Protein AF-A0A7K9N9Z2-F1 (afdb_monomer)

Foldseek 3Di:
DDDDDPDDDPDDDDDDDDDDDPDDKDKDWDKDDDVVNPDDDQPDPPIDTFMWMADPNDIDTDDDPDD

Secondary structure (DSSP, 8-state):
-----SS---SS------PPPSSS-EEEEEE---TTTTTSPTTSTT--EEEEEEETTEEEEE-----

InterPro domains:
  IPR001870 B30.2/SPRY domain [PS50188] (1-67)
  IPR013320 Concanavalin A-like lectin/glucanase domain superfamily [SSF49899] (1-64)
  IPR043136 B30.2/SPRY domain superfamily [G3DSA:2.60.120.920] (1-67)

Mean predicted aligned error: 7.22 Å

Radius of gyration: 12.98 Å; Cα contacts (8 Å, |Δi|>4): 68; chains: 1; bounding box: 31×28×34 Å

Solvent-accessible surface area (backbone atoms only — not comparable to full-atom values): 4875 Å² total; per-residue (Å²): 141,86,84,77,75,94,71,84,86,90,69,87,86,86,86,86,86,80,94,72,73,98,66,74,71,50,74,53,71,51,65,57,87,48,97,75,53,94,78,55,70,89,72,50,102,83,52,55,55,44,35,38,32,37,47,94,92,39,82,47,73,46,70,66,85,82,127

pLDDT: mean 80.29, std 16.26, range [39.31, 96.5]

Structure (mmCIF, N/CA/C/O backbone):
data_AF-A0A7K9N9Z2-F1
#
_entry.id   AF-A0A7K9N9Z2-F1
#
loop_
_atom_site.group_PDB
_atom_site.id
_atom_site.type_symbol
_atom_site.label_atom_id
_atom_site.label_alt_id
_atom_site.label_comp_id
_atom_site.label_asym_id
_atom_site.label_entity_id
_atom_site.label_seq_id
_atom_site.pdbx_PDB_ins_code
_atom_site.Cartn_x
_atom_site.Cartn_y
_atom_site.Cartn_z
_atom_site.occupancy
_atom_site.B_iso_or_equiv
_atom_site.auth_seq_id
_atom_site.auth_comp_id
_atom_site.auth_asym_id
_atom_site.auth_atom_id
_atom_s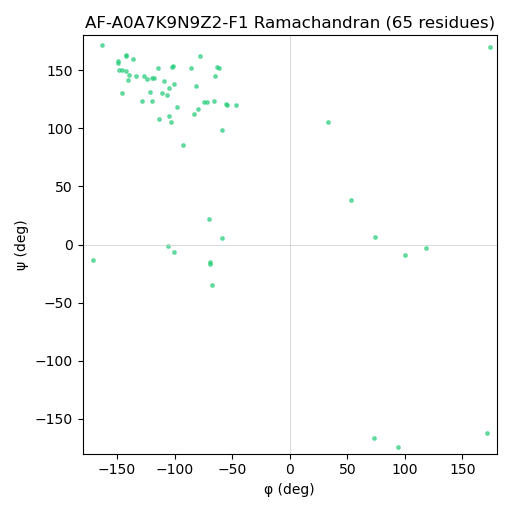ite.pdbx_PDB_model_num
ATOM 1 N N . PRO A 1 1 ? 5.579 -6.281 10.118 1.00 74.94 1 PRO A N 1
ATOM 2 C CA . PRO A 1 1 ? 5.747 -7.419 9.179 1.00 74.94 1 PRO A CA 1
ATOM 3 C C . PRO A 1 1 ? 5.108 -7.043 7.842 1.00 74.94 1 PRO A C 1
ATOM 5 O O . PRO A 1 1 ? 4.123 -6.309 7.852 1.00 74.94 1 PRO A O 1
ATOM 8 N N . SER A 1 2 ? 5.666 -7.495 6.724 1.00 82.00 2 SER A N 1
ATOM 9 C CA . SER A 1 2 ? 5.189 -7.155 5.379 1.00 82.00 2 SER A CA 1
ATOM 10 C C . SER A 1 2 ? 5.463 -8.308 4.415 1.00 82.00 2 SER A C 1
ATOM 12 O O . SER A 1 2 ? 6.295 -9.171 4.686 1.00 82.00 2 SER A O 1
ATOM 14 N N . VAL A 1 3 ? 4.711 -8.346 3.317 1.00 86.31 3 VAL A N 1
ATOM 15 C CA . VAL A 1 3 ? 4.791 -9.381 2.282 1.00 86.31 3 VAL A CA 1
ATOM 16 C C . VAL A 1 3 ? 4.498 -8.746 0.927 1.00 86.31 3 VAL A C 1
ATOM 18 O O . VAL A 1 3 ? 3.763 -7.761 0.854 1.00 86.31 3 VAL A O 1
ATOM 21 N N . LEU A 1 4 ? 5.081 -9.298 -0.135 1.00 86.81 4 LEU A N 1
ATOM 22 C CA . LEU A 1 4 ? 4.846 -8.861 -1.507 1.00 86.81 4 LEU A CA 1
ATOM 23 C C . LEU A 1 4 ? 3.903 -9.820 -2.231 1.00 86.81 4 LEU A C 1
ATOM 25 O O . LEU A 1 4 ? 3.847 -11.016 -1.936 1.00 86.81 4 LEU A O 1
ATOM 29 N N . GLY A 1 5 ? 3.187 -9.279 -3.214 1.00 88.12 5 GLY A N 1
ATOM 30 C CA . GLY A 1 5 ? 2.519 -10.098 -4.215 1.00 88.12 5 GLY A CA 1
ATOM 31 C C . GLY A 1 5 ? 3.540 -10.925 -4.996 1.00 88.12 5 GLY A C 1
ATOM 32 O O . GLY A 1 5 ? 4.696 -10.537 -5.141 1.00 88.12 5 GLY A O 1
ATOM 33 N N . ARG A 1 6 ? 3.109 -12.082 -5.499 1.00 86.19 6 ARG A N 1
ATOM 34 C CA . ARG A 1 6 ? 3.992 -13.004 -6.224 1.00 86.19 6 ARG A CA 1
ATOM 35 C C . ARG A 1 6 ? 4.472 -12.444 -7.567 1.00 86.19 6 ARG A C 1
ATOM 37 O O . ARG A 1 6 ? 5.577 -12.758 -7.989 1.00 86.19 6 ARG A O 1
ATOM 44 N N . GLU A 1 7 ? 3.627 -11.678 -8.250 1.00 88.25 7 GLU A N 1
ATOM 45 C CA . GLU A 1 7 ? 3.910 -11.135 -9.579 1.00 88.25 7 GLU A CA 1
ATOM 46 C C . GLU A 1 7 ? 4.096 -9.620 -9.513 1.00 88.25 7 GLU A C 1
ATOM 48 O O . GLU A 1 7 ? 3.264 -8.903 -8.953 1.00 88.25 7 GLU A O 1
ATOM 53 N N . GLY A 1 8 ? 5.184 -9.137 -10.115 1.00 88.38 8 GLY A N 1
ATOM 54 C CA . GLY A 1 8 ? 5.422 -7.714 -10.323 1.00 88.38 8 GLY A CA 1
ATOM 55 C C . GLY A 1 8 ? 4.610 -7.149 -11.492 1.00 88.38 8 GLY A C 1
ATOM 56 O O . GLY A 1 8 ? 4.135 -7.872 -12.371 1.00 88.38 8 GLY A O 1
ATOM 57 N N . VAL A 1 9 ? 4.479 -5.823 -11.530 1.00 89.50 9 VAL A N 1
ATOM 58 C CA . VAL A 1 9 ? 3.805 -5.109 -12.622 1.00 89.50 9 VAL A CA 1
ATOM 59 C C . VAL A 1 9 ? 4.852 -4.445 -13.512 1.00 89.50 9 VAL A C 1
ATOM 61 O O . VAL A 1 9 ? 5.492 -3.482 -13.106 1.00 89.50 9 VAL A O 1
ATOM 64 N N . THR A 1 10 ? 5.012 -4.939 -14.739 1.00 90.81 10 THR A N 1
ATOM 65 C CA . THR A 1 10 ? 5.987 -4.412 -15.717 1.00 90.81 10 THR A CA 1
ATOM 66 C C . THR A 1 10 ? 5.364 -3.498 -16.777 1.00 90.81 10 THR A C 1
ATOM 68 O O . THR A 1 10 ? 6.081 -2.888 -17.566 1.00 90.81 10 THR A O 1
ATOM 71 N N . GLY A 1 11 ? 4.034 -3.372 -16.804 1.00 91.50 11 GLY A N 1
ATOM 72 C CA . GLY A 1 11 ? 3.326 -2.493 -17.732 1.00 91.50 11 GLY A CA 1
ATOM 73 C C . GLY A 1 11 ? 1.802 -2.620 -17.667 1.00 91.50 11 GLY A C 1
ATOM 74 O O . GLY A 1 11 ? 1.248 -3.538 -17.058 1.00 91.50 11 GLY A O 1
ATOM 75 N N . GLY A 1 12 ? 1.118 -1.690 -18.337 1.00 95.94 12 GLY A N 1
ATOM 76 C CA . GLY A 1 12 ? -0.344 -1.627 -18.390 1.00 95.94 12 GLY A CA 1
ATOM 77 C C . GLY A 1 12 ? -0.995 -1.154 -17.084 1.00 95.94 12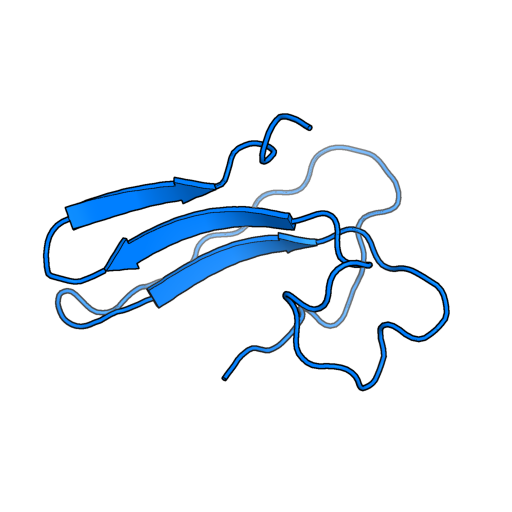 GLY A C 1
ATOM 78 O O . GLY A 1 12 ? -0.341 -0.614 -16.197 1.00 95.94 12 GLY A O 1
ATOM 79 N N . ARG A 1 13 ? -2.318 -1.342 -16.979 1.00 95.38 13 ARG A N 1
ATOM 80 C CA . ARG A 1 13 ? -3.101 -1.048 -15.769 1.00 95.38 13 ARG A CA 1
ATOM 81 C C . ARG A 1 13 ? -3.374 -2.343 -15.008 1.00 95.38 13 ARG A C 1
ATOM 83 O O . ARG A 1 13 ? -3.686 -3.369 -15.619 1.00 95.38 13 ARG A O 1
ATOM 90 N N . ARG A 1 14 ? -3.252 -2.291 -13.685 1.00 93.56 14 ARG A N 1
ATOM 91 C CA . ARG A 1 14 ? -3.569 -3.387 -12.763 1.00 93.56 14 ARG A CA 1
ATOM 92 C C . ARG A 1 14 ? -4.400 -2.835 -11.614 1.00 93.56 14 ARG A C 1
ATOM 94 O O . ARG A 1 14 ? -4.196 -1.693 -11.208 1.00 93.56 14 ARG A O 1
ATOM 101 N N . CYS A 1 15 ? -5.334 -3.643 -11.135 1.00 94.56 15 CYS A N 1
ATOM 102 C CA . CYS A 1 15 ? -6.233 -3.316 -10.038 1.00 94.56 15 CYS A CA 1
ATOM 103 C C . CYS A 1 15 ? -6.375 -4.560 -9.159 1.00 94.56 15 CYS A C 1
ATOM 105 O O . CYS A 1 15 ? -6.344 -5.679 -9.674 1.00 94.56 15 CYS A O 1
ATOM 107 N N . TRP A 1 16 ? -6.512 -4.359 -7.856 1.00 93.44 16 TRP A N 1
ATOM 108 C CA . TRP A 1 16 ? -6.758 -5.416 -6.885 1.00 93.44 16 TRP A CA 1
ATOM 109 C C . TRP A 1 16 ? -7.604 -4.852 -5.749 1.00 93.44 16 TRP A C 1
ATOM 111 O O . TRP A 1 16 ? -7.490 -3.672 -5.416 1.00 93.44 16 TRP A O 1
ATOM 121 N N . ASP A 1 17 ? -8.402 -5.720 -5.142 1.00 96.25 17 ASP A N 1
ATOM 122 C CA . ASP A 1 17 ? -9.187 -5.410 -3.955 1.00 96.25 17 ASP A CA 1
ATOM 123 C C . ASP A 1 17 ? -8.595 -6.151 -2.758 1.00 96.25 17 ASP A C 1
ATOM 125 O O . ASP A 1 17 ? -8.162 -7.301 -2.867 1.00 96.25 17 ASP A O 1
ATOM 129 N N . VAL A 1 18 ? -8.564 -5.490 -1.602 1.00 95.25 18 VAL A N 1
ATOM 130 C CA . VAL A 1 18 ? -8.079 -6.080 -0.351 1.00 95.25 18 VAL A CA 1
ATOM 131 C C . VAL A 1 18 ? -9.130 -5.868 0.719 1.00 95.25 18 VAL A C 1
ATOM 133 O O . VAL A 1 18 ? -9.498 -4.735 1.025 1.00 95.25 18 VAL A O 1
ATOM 136 N N . GLN A 1 19 ? -9.586 -6.959 1.325 1.00 96.50 19 GLN A N 1
ATOM 137 C CA . GLN A 1 19 ? -10.407 -6.869 2.520 1.00 96.50 19 GLN A CA 1
ATOM 138 C C . GLN A 1 19 ? -9.505 -6.615 3.727 1.00 96.50 19 GLN A C 1
ATOM 140 O O . GLN A 1 19 ? -8.658 -7.437 4.074 1.00 96.50 19 GLN A O 1
ATOM 145 N N . VAL A 1 20 ? -9.685 -5.458 4.355 1.00 92.38 20 VAL A N 1
ATOM 146 C CA . VAL A 1 20 ? -8.935 -5.049 5.544 1.00 92.38 20 VAL A CA 1
ATOM 147 C C . VAL A 1 20 ? -9.774 -5.240 6.801 1.00 92.38 20 VAL A C 1
ATOM 149 O O . VAL A 1 20 ? -11.006 -5.215 6.761 1.00 92.38 20 VAL A O 1
ATOM 152 N N . ALA A 1 21 ? -9.102 -5.430 7.934 1.00 87.88 21 ALA A N 1
ATOM 153 C CA . ALA A 1 21 ? -9.779 -5.459 9.220 1.00 87.88 21 ALA A CA 1
ATOM 154 C C . ALA A 1 21 ? -10.391 -4.076 9.532 1.00 87.88 21 ALA A C 1
ATOM 156 O O . ALA A 1 21 ? -9.780 -3.050 9.217 1.00 87.88 21 ALA A O 1
ATOM 157 N N . PRO A 1 22 ? -11.564 -4.025 10.190 1.00 84.38 22 PRO A N 1
ATOM 158 C CA . PRO A 1 22 ? -12.206 -2.763 10.564 1.00 84.38 22 PRO A CA 1
ATOM 159 C C . PRO A 1 22 ? -11.444 -2.004 11.663 1.00 84.38 22 PRO A C 1
ATOM 161 O O . PRO A 1 22 ? -11.702 -0.827 11.891 1.00 84.38 22 PRO A O 1
ATOM 164 N N . ALA A 1 23 ? -10.520 -2.675 12.356 1.00 88.56 23 ALA A N 1
ATOM 165 C CA . ALA A 1 23 ? -9.701 -2.120 13.423 1.00 88.56 23 ALA A CA 1
ATOM 166 C C . ALA A 1 23 ? -8.271 -2.677 13.361 1.00 88.56 23 ALA A C 1
ATOM 168 O O . ALA A 1 23 ? -8.018 -3.715 12.745 1.00 88.56 23 ALA A O 1
ATOM 169 N N . GLY A 1 24 ? -7.351 -1.996 14.043 1.00 90.44 24 GLY A N 1
ATOM 170 C CA . GLY A 1 24 ? -5.923 -2.307 14.031 1.00 90.44 24 GLY A CA 1
ATOM 171 C C . GLY A 1 24 ? -5.152 -1.496 12.991 1.00 90.44 24 GLY A C 1
ATOM 172 O O . GLY A 1 24 ? -5.695 -0.587 12.366 1.00 90.44 24 GLY A O 1
ATOM 173 N N . SER A 1 25 ? -3.868 -1.817 12.840 1.00 92.81 25 SER A N 1
ATOM 174 C CA . SER A 1 25 ? -2.985 -1.133 11.896 1.00 92.81 25 SER A CA 1
ATOM 175 C C . SER A 1 25 ? -2.725 -1.992 10.666 1.00 92.81 25 SER A C 1
ATOM 177 O O . SER A 1 25 ? -2.404 -3.175 10.787 1.00 92.81 25 SER A O 1
ATOM 179 N N . TRP A 1 26 ? -2.814 -1.388 9.487 1.00 93.38 26 TRP A N 1
ATOM 180 C CA . TRP A 1 26 ? -2.500 -2.033 8.215 1.00 93.38 26 TRP A CA 1
ATOM 181 C C . TRP A 1 26 ? -1.963 -1.013 7.218 1.00 93.38 26 TRP A C 1
ATOM 183 O O . TRP A 1 26 ? -2.250 0.178 7.310 1.00 93.38 26 TRP A O 1
ATOM 193 N N . ALA A 1 27 ? -1.196 -1.501 6.249 1.00 92.06 27 ALA A N 1
ATOM 194 C CA . ALA A 1 27 ? -0.733 -0.728 5.110 1.00 92.06 27 ALA A CA 1
ATOM 195 C C . ALA A 1 27 ? -0.797 -1.602 3.856 1.00 92.06 27 ALA A C 1
ATOM 197 O O . ALA A 1 27 ? -0.500 -2.797 3.912 1.00 92.06 27 ALA A O 1
ATOM 198 N N . LEU A 1 28 ? -1.192 -1.005 2.737 1.00 93.12 28 LEU A N 1
ATOM 199 C CA . LEU A 1 28 ? -1.248 -1.645 1.426 1.00 93.12 28 LEU A CA 1
ATOM 200 C C . LEU A 1 28 ? -0.814 -0.657 0.348 1.00 93.12 28 LEU A C 1
ATOM 202 O O . LEU A 1 28 ? -0.991 0.554 0.487 1.00 93.12 28 LEU A O 1
ATOM 206 N N . GLY A 1 29 ? -0.210 -1.168 -0.717 1.00 92.00 29 GLY A N 1
ATOM 207 C CA . GLY A 1 29 ? 0.397 -0.322 -1.729 1.00 92.00 29 GLY A CA 1
ATOM 208 C C . GLY A 1 29 ? 1.218 -1.099 -2.741 1.00 92.00 29 GLY A C 1
ATOM 209 O O . GLY A 1 29 ? 1.089 -2.316 -2.864 1.00 92.00 29 GLY A O 1
ATOM 210 N N . VAL A 1 30 ? 2.078 -0.372 -3.442 1.00 90.56 30 VAL A N 1
ATOM 211 C CA . VAL A 1 30 ? 3.035 -0.904 -4.409 1.00 90.56 30 VAL A CA 1
ATOM 212 C C . VAL A 1 30 ? 4.438 -0.475 -4.032 1.00 90.56 30 VAL A C 1
ATOM 214 O O . VAL A 1 30 ? 4.655 0.650 -3.584 1.00 90.56 30 VAL A O 1
ATOM 217 N N . ALA A 1 31 ? 5.389 -1.374 -4.238 1.00 86.88 31 ALA A N 1
ATOM 218 C CA . ALA A 1 31 ? 6.801 -1.114 -4.036 1.00 86.88 31 ALA A CA 1
ATOM 219 C C . ALA A 1 31 ? 7.547 -1.306 -5.356 1.00 86.88 31 ALA A C 1
ATOM 221 O O . ALA A 1 31 ? 7.214 -2.209 -6.130 1.00 86.88 31 ALA A O 1
ATOM 222 N N . ARG A 1 32 ? 8.563 -0.479 -5.607 1.00 84.62 32 ARG A N 1
ATOM 223 C CA . ARG A 1 32 ? 9.519 -0.746 -6.680 1.00 84.62 32 ARG A CA 1
ATOM 224 C C . ARG A 1 32 ? 10.443 -1.872 -6.238 1.00 84.62 32 ARG A C 1
ATOM 226 O O . ARG A 1 32 ? 11.116 -1.757 -5.217 1.00 84.62 32 ARG A O 1
ATOM 233 N N . GLU A 1 33 ? 10.486 -2.942 -7.019 1.00 77.19 33 GLU A N 1
ATOM 234 C CA . GLU A 1 33 ? 11.450 -4.017 -6.809 1.00 77.19 33 GLU A CA 1
ATOM 235 C C . GLU A 1 33 ? 12.847 -3.526 -7.217 1.00 77.19 33 GLU A C 1
ATOM 237 O O . GLU A 1 33 ? 13.062 -3.073 -8.345 1.00 77.19 33 GLU A O 1
ATOM 242 N N . THR A 1 34 ? 13.797 -3.579 -6.287 1.00 70.38 34 THR A N 1
ATOM 243 C CA . THR A 1 34 ? 15.211 -3.263 -6.529 1.0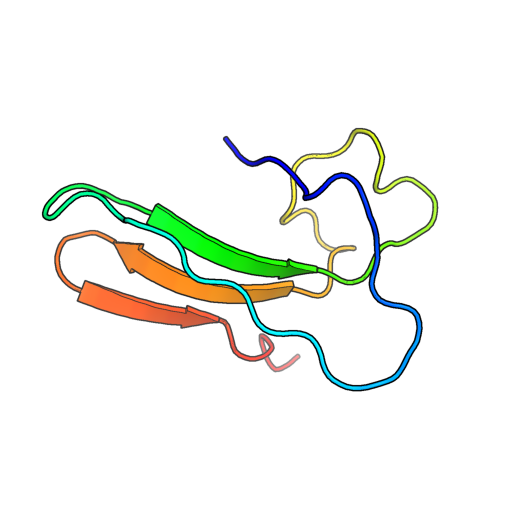0 70.38 34 THR A CA 1
ATOM 244 C C . THR A 1 34 ? 16.067 -4.519 -6.341 1.00 70.38 34 THR A C 1
ATOM 246 O O . THR A 1 34 ? 15.684 -5.419 -5.588 1.00 70.38 34 THR A O 1
ATOM 249 N N . PRO A 1 35 ? 17.224 -4.646 -7.014 1.00 59.03 35 PRO A N 1
ATOM 250 C CA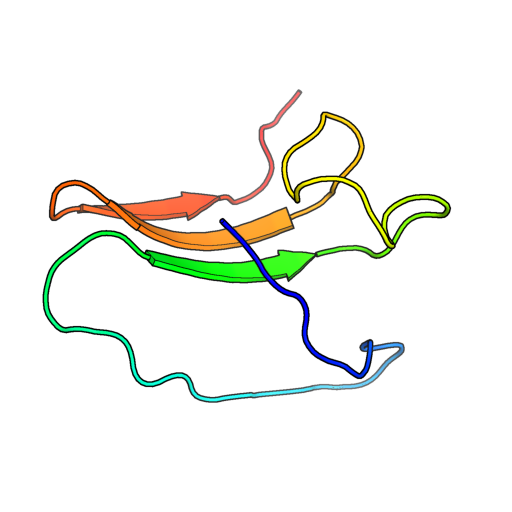 . PRO A 1 35 ? 18.129 -5.769 -6.776 1.00 59.03 35 PRO A CA 1
ATOM 251 C C . PRO A 1 35 ? 18.495 -5.847 -5.283 1.00 59.03 35 PRO A C 1
ATOM 253 O O . PRO A 1 35 ? 19.016 -4.881 -4.736 1.00 59.03 35 PRO A O 1
ATOM 256 N N . GLY A 1 36 ? 18.195 -6.970 -4.621 1.00 59.69 36 GLY A N 1
ATOM 257 C CA . GLY A 1 36 ? 18.394 -7.149 -3.170 1.00 59.69 36 GLY A CA 1
ATOM 258 C C . GLY A 1 36 ? 17.134 -6.988 -2.305 1.00 59.69 36 GLY A C 1
ATOM 259 O O . GLY A 1 36 ? 17.140 -7.370 -1.140 1.00 59.69 36 GLY A O 1
ATOM 260 N N . SER A 1 37 ? 16.022 -6.527 -2.883 1.00 59.69 37 SER A N 1
ATOM 261 C CA . SER A 1 37 ? 14.727 -6.388 -2.198 1.00 59.69 37 SER A CA 1
ATOM 262 C C . SER A 1 37 ? 14.049 -7.728 -1.846 1.00 59.69 37 SER A C 1
ATOM 264 O O . SER A 1 37 ? 13.199 -7.790 -0.963 1.00 59.69 37 SER A O 1
ATOM 266 N N . GLY A 1 38 ? 14.470 -8.843 -2.452 1.00 52.41 38 GLY A N 1
ATOM 267 C CA . GLY A 1 38 ? 13.902 -10.186 -2.245 1.00 52.41 38 GLY A CA 1
ATOM 268 C C . GLY A 1 38 ? 14.158 -10.845 -0.876 1.00 52.41 38 GLY A C 1
ATOM 269 O O . GLY A 1 38 ? 14.093 -12.067 -0.777 1.00 52.41 38 GLY A O 1
ATOM 270 N N . GLY A 1 39 ? 14.464 -10.076 0.171 1.00 54.28 39 GLY A N 1
ATOM 271 C CA . GLY A 1 39 ? 14.756 -10.600 1.513 1.00 54.28 39 GLY A CA 1
ATOM 272 C C . GLY A 1 39 ? 14.875 -9.550 2.623 1.00 54.28 39 GLY A C 1
ATOM 273 O O . GLY A 1 39 ? 14.835 -9.907 3.799 1.00 54.28 39 GLY A O 1
ATOM 274 N N . GLU A 1 40 ? 14.987 -8.264 2.285 1.00 54.31 40 GLU A N 1
ATOM 275 C CA . GLU A 1 40 ? 14.983 -7.173 3.263 1.00 54.31 40 GLU A CA 1
ATOM 276 C C . GLU A 1 40 ? 13.558 -6.721 3.604 1.00 54.31 40 GLU A C 1
ATOM 278 O O . GLU A 1 40 ? 12.640 -6.837 2.798 1.00 54.31 40 GLU A O 1
ATOM 283 N N . THR A 1 41 ? 13.356 -6.192 4.815 1.00 56.62 41 THR A N 1
ATOM 284 C CA . THR A 1 41 ? 12.054 -5.642 5.221 1.00 56.62 41 THR A CA 1
ATOM 285 C C . THR A 1 41 ? 11.726 -4.404 4.368 1.00 56.62 41 THR A C 1
ATOM 287 O O . THR A 1 41 ? 12.511 -3.452 4.389 1.00 56.62 41 THR A O 1
ATOM 290 N N . PRO A 1 42 ? 10.577 -4.365 3.660 1.00 54.00 42 PRO A N 1
ATOM 291 C CA . PRO A 1 42 ? 10.070 -3.163 3.005 1.00 54.00 42 PRO A CA 1
ATOM 292 C C . PRO A 1 42 ? 10.123 -1.955 3.948 1.00 54.00 42 PRO A C 1
ATOM 294 O O . PRO A 1 42 ? 9.517 -1.990 5.020 1.00 54.00 42 PRO A O 1
ATOM 297 N N . GLY A 1 43 ? 10.862 -0.911 3.563 1.00 53.91 43 GLY A N 1
ATOM 298 C CA . GLY A 1 43 ? 11.057 0.298 4.374 1.00 53.91 43 GLY A CA 1
ATOM 299 C C . GLY A 1 43 ? 12.503 0.594 4.792 1.00 53.91 43 GLY A C 1
ATOM 300 O O . GLY A 1 43 ? 12.739 1.646 5.385 1.00 53.91 43 GLY A O 1
ATOM 301 N N . SER A 1 44 ? 13.483 -0.263 4.466 1.00 56.22 44 SER A N 1
ATOM 302 C CA . SER A 1 44 ? 14.891 0.171 4.454 1.00 56.22 44 SER A CA 1
ATOM 303 C C . SER A 1 44 ? 15.069 1.270 3.393 1.00 56.22 44 SER A C 1
ATOM 305 O O . SER A 1 44 ? 14.316 1.322 2.419 1.00 56.22 44 SER A O 1
ATOM 307 N N . ALA A 1 45 ? 16.042 2.170 3.570 1.00 53.19 45 ALA A N 1
ATOM 308 C CA . ALA A 1 45 ? 16.235 3.389 2.765 1.00 53.19 45 ALA A CA 1
ATOM 309 C C . ALA A 1 45 ? 16.440 3.181 1.239 1.00 53.19 45 ALA A C 1
ATOM 311 O O . A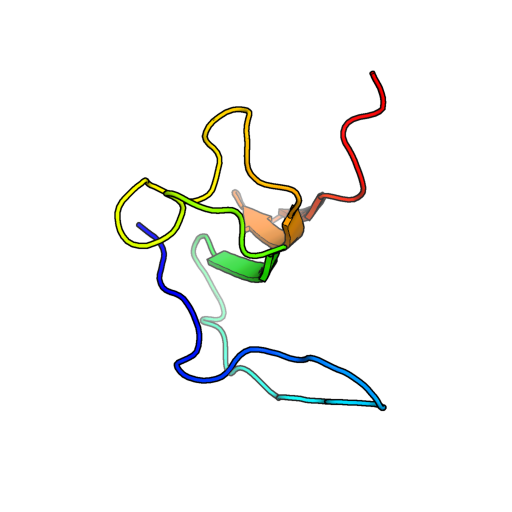LA A 1 45 ? 16.714 4.147 0.529 1.00 53.19 45 ALA A O 1
ATOM 312 N N . GLY A 1 46 ? 16.316 1.950 0.731 1.00 59.31 46 GLY A N 1
ATOM 313 C CA . GLY A 1 46 ? 16.357 1.591 -0.687 1.00 59.31 46 GLY A CA 1
ATOM 314 C C . GLY A 1 46 ? 15.007 1.232 -1.325 1.00 59.31 46 GLY A C 1
ATOM 315 O O . GLY A 1 46 ? 14.987 0.934 -2.519 1.00 59.31 46 GLY A O 1
ATOM 316 N N . TRP A 1 47 ? 13.893 1.240 -0.581 1.00 65.56 47 TRP A N 1
ATOM 317 C CA . TRP A 1 47 ? 12.571 0.901 -1.125 1.00 65.56 47 TRP A CA 1
ATOM 318 C C . TRP A 1 47 ? 11.765 2.149 -1.481 1.00 65.56 47 TRP A C 1
ATOM 320 O O . TRP A 1 47 ? 11.397 2.938 -0.612 1.00 65.56 47 TRP A O 1
ATOM 330 N N . GLU A 1 48 ? 11.422 2.291 -2.759 1.00 81.00 48 GLU A N 1
ATOM 331 C CA . GLU A 1 48 ? 10.398 3.242 -3.192 1.00 81.00 48 GLU A CA 1
ATOM 332 C C . GLU A 1 48 ? 9.023 2.601 -3.007 1.00 81.00 48 GLU A C 1
ATOM 334 O O . GLU A 1 48 ? 8.686 1.617 -3.668 1.00 81.00 48 GLU A O 1
ATOM 339 N N . LEU A 1 49 ? 8.251 3.146 -2.069 1.00 84.62 49 LEU A N 1
ATOM 340 C CA . LEU A 1 49 ? 6.942 2.641 -1.681 1.00 84.62 49 LEU A CA 1
ATOM 341 C C . LEU A 1 49 ? 5.883 3.722 -1.893 1.00 84.62 49 LEU A C 1
ATOM 343 O O . LEU A 1 49 ? 6.018 4.841 -1.401 1.00 84.62 49 LEU A O 1
ATOM 347 N N . TRP A 1 50 ? 4.790 3.338 -2.542 1.00 90.12 50 TRP A N 1
ATOM 348 C CA . TRP A 1 50 ? 3.547 4.099 -2.580 1.00 90.12 50 TRP A CA 1
ATOM 349 C C . TRP A 1 50 ? 2.506 3.285 -1.844 1.00 90.12 50 TRP A C 1
ATOM 351 O O . TRP A 1 50 ? 2.083 2.232 -2.321 1.00 90.12 50 TRP A O 1
ATOM 361 N N . SER A 1 51 ? 2.122 3.734 -0.656 1.00 91.12 51 SER A N 1
ATOM 362 C CA . SER A 1 51 ? 1.179 2.989 0.173 1.00 91.12 51 SER A CA 1
ATOM 363 C C . SER A 1 51 ? 0.220 3.904 0.905 1.00 91.12 51 SER A C 1
ATOM 365 O O . SER A 1 51 ? 0.453 5.101 1.055 1.00 91.12 51 SER A O 1
ATOM 367 N N . MET A 1 52 ? -0.871 3.320 1.368 1.00 93.38 52 MET A N 1
ATOM 368 C CA . MET A 1 52 ? -1.795 3.944 2.296 1.00 93.38 52 MET A CA 1
ATOM 369 C C . MET A 1 52 ? -2.176 2.944 3.377 1.00 93.38 52 MET A C 1
ATOM 371 O O . MET A 1 52 ? -2.023 1.731 3.205 1.00 93.38 52 MET A O 1
ATOM 375 N N . GLY A 1 53 ? -2.666 3.444 4.499 1.00 93.50 53 GLY A N 1
ATOM 376 C CA . GLY A 1 53 ? -2.932 2.596 5.645 1.00 93.50 53 GLY A CA 1
ATOM 377 C C . GLY A 1 53 ? -3.840 3.219 6.681 1.00 93.50 53 GLY A C 1
ATOM 378 O O . GLY A 1 53 ? -4.138 4.411 6.633 1.00 93.50 53 GLY A O 1
ATOM 379 N N . LEU A 1 54 ? -4.224 2.390 7.643 1.00 93.81 54 LEU A N 1
ATOM 380 C CA . LEU A 1 54 ? -4.798 2.802 8.914 1.00 93.81 54 LEU A CA 1
ATOM 381 C C . LEU A 1 54 ? -3.734 2.583 9.987 1.00 93.81 54 LEU A C 1
ATOM 383 O O . LEU A 1 54 ? -3.160 1.499 10.087 1.00 93.81 54 LEU A O 1
ATOM 387 N N . CYS A 1 55 ? -3.467 3.598 10.795 1.00 90.69 55 CYS A N 1
ATOM 388 C CA . CYS A 1 55 ? -2.587 3.478 11.948 1.00 90.69 55 CYS A CA 1
ATOM 389 C C . CYS A 1 55 ? -3.099 4.393 13.055 1.00 90.69 55 CYS A C 1
ATOM 391 O O . CYS A 1 55 ? -3.393 5.561 12.803 1.00 90.69 55 CYS A O 1
ATOM 393 N N . GLN A 1 56 ? -3.237 3.853 14.268 1.00 90.56 56 GLN A N 1
ATOM 394 C CA . GLN A 1 56 ? -3.767 4.584 15.427 1.00 90.56 56 GLN A CA 1
ATOM 395 C C . GLN A 1 56 ? -5.129 5.252 15.162 1.00 90.56 56 GLN A C 1
ATOM 397 O O . GLN A 1 56 ? -5.388 6.371 15.592 1.00 90.56 56 GLN A O 1
ATOM 402 N N . GLY A 1 57 ? -6.003 4.569 14.413 1.00 91.19 57 GLY A N 1
ATOM 403 C CA . GLY A 1 57 ? -7.336 5.079 14.073 1.00 91.19 57 GLY A CA 1
ATOM 404 C C . GLY A 1 57 ? -7.349 6.199 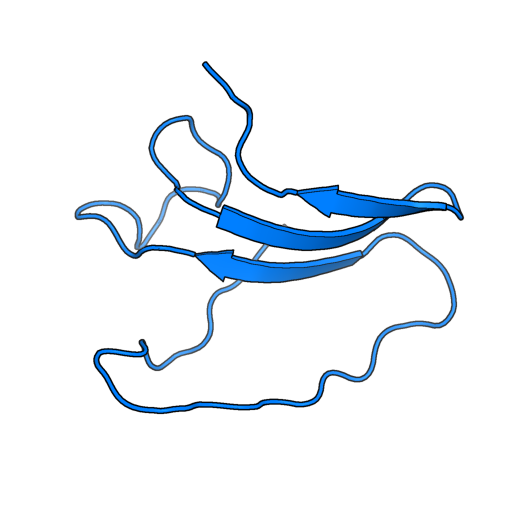13.027 1.00 91.19 57 GLY A C 1
ATOM 405 O O . GLY A 1 57 ? -8.408 6.758 12.761 1.00 91.19 57 GLY A O 1
ATOM 406 N N . GLN A 1 58 ? -6.205 6.520 12.417 1.00 93.25 58 GLN A N 1
ATOM 407 C CA . GLN A 1 58 ? -6.090 7.550 11.387 1.00 93.25 58 GLN A CA 1
ATOM 408 C C . GLN A 1 58 ? -5.619 6.959 10.063 1.00 93.25 58 GLN A C 1
ATOM 410 O O . GLN A 1 58 ? -4.779 6.056 10.033 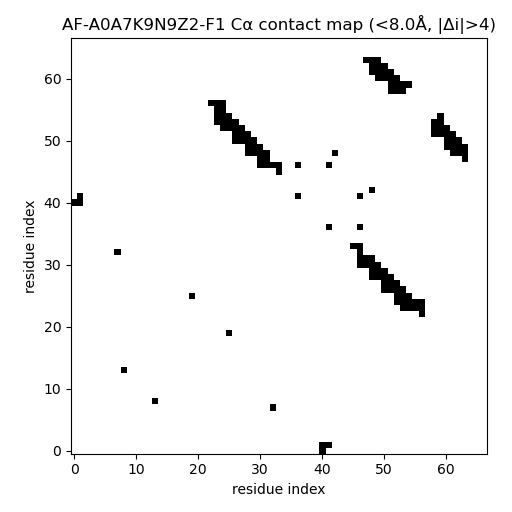1.00 93.25 58 GLN A O 1
ATOM 415 N N . PHE A 1 59 ? -6.158 7.484 8.966 1.00 92.88 59 PHE A N 1
ATOM 416 C CA . PHE A 1 59 ? -5.700 7.129 7.631 1.00 92.88 59 PHE A CA 1
ATOM 417 C C . PHE A 1 59 ? -4.453 7.921 7.259 1.00 92.88 59 PHE A C 1
ATOM 419 O O . PHE A 1 59 ? -4.390 9.132 7.469 1.00 92.88 59 PHE A O 1
ATOM 426 N N . TRP A 1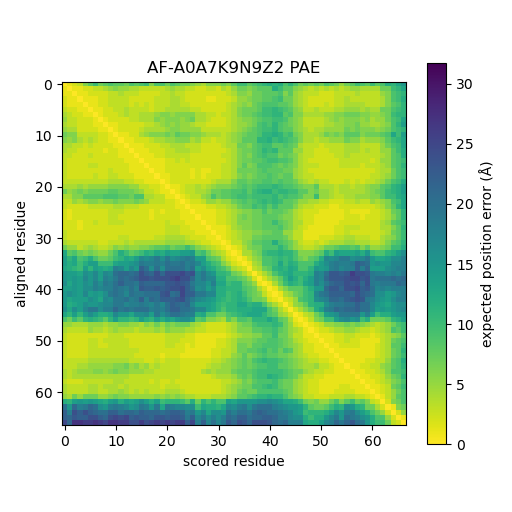 60 ? -3.489 7.224 6.669 1.00 91.94 60 TRP A N 1
ATOM 427 C CA . TRP A 1 60 ? -2.227 7.787 6.209 1.00 91.94 60 TRP A CA 1
ATOM 428 C C . TRP A 1 60 ? -1.998 7.427 4.749 1.00 91.94 60 TRP A C 1
ATOM 430 O O . TRP A 1 60 ? -2.328 6.321 4.318 1.00 91.94 60 TRP A O 1
ATOM 440 N N . ALA A 1 61 ? -1.390 8.348 4.008 1.00 91.88 61 ALA A N 1
ATOM 441 C CA . ALA A 1 61 ? -0.860 8.099 2.678 1.00 91.88 61 ALA A CA 1
ATOM 442 C C . ALA A 1 61 ? 0.646 8.365 2.703 1.00 91.88 61 ALA A C 1
ATOM 444 O O . ALA A 1 61 ? 1.089 9.449 3.077 1.00 91.88 61 ALA A O 1
ATOM 445 N N . LEU A 1 62 ? 1.428 7.361 2.3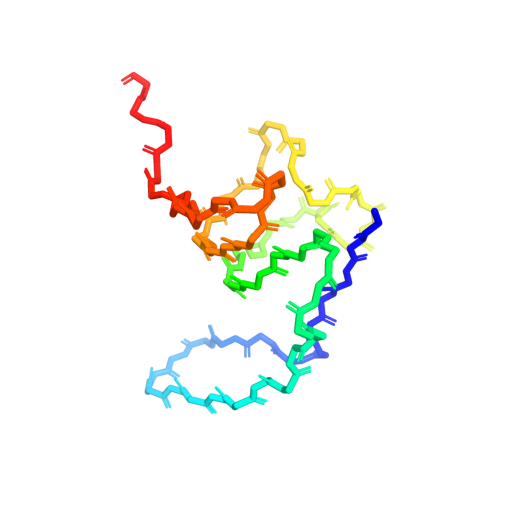19 1.00 84.31 62 LEU A N 1
ATOM 446 C CA . LEU A 1 62 ? 2.857 7.484 2.098 1.00 84.31 62 LEU A CA 1
ATOM 447 C C . LEU A 1 62 ? 3.071 7.808 0.621 1.00 84.31 62 LEU A C 1
ATOM 449 O O . LEU A 1 62 ? 3.241 6.927 -0.225 1.00 84.31 62 LEU A O 1
ATOM 453 N N . THR A 1 63 ? 3.003 9.094 0.317 1.00 68.38 63 THR A N 1
ATOM 454 C CA . THR A 1 63 ? 3.350 9.649 -0.987 1.00 68.38 63 THR A CA 1
ATOM 455 C C . THR A 1 63 ? 4.716 10.284 -0.822 1.00 68.38 63 THR A C 1
ATOM 457 O O . THR A 1 63 ? 4.784 11.293 -0.139 1.00 68.38 63 THR A O 1
ATOM 460 N N . SER A 1 64 ? 5.774 9.644 -1.337 1.00 58.25 64 SER A N 1
ATOM 461 C CA . SER A 1 64 ? 7.156 10.159 -1.415 1.00 58.25 64 SER A CA 1
ATOM 462 C C . SER A 1 64 ? 7.582 11.072 -0.255 1.00 58.25 64 SER A C 1
ATOM 464 O O . SER A 1 64 ? 7.231 12.247 -0.238 1.00 58.25 64 SER A O 1
ATOM 466 N N . LEU A 1 65 ? 8.408 10.572 0.673 1.00 50.25 65 LEU A N 1
ATOM 467 C CA . LEU A 1 65 ? 9.158 11.458 1.566 1.00 50.25 65 LEU A CA 1
ATOM 468 C C . LEU A 1 65 ? 10.011 12.367 0.668 1.00 50.25 65 LEU A C 1
ATOM 470 O O . LEU A 1 65 ? 11.019 11.912 0.127 1.00 50.25 65 LEU A O 1
ATOM 474 N N . GLU A 1 66 ? 9.548 13.592 0.419 1.00 39.31 66 GLU A N 1
ATOM 475 C CA . GLU A 1 66 ? 10.324 14.592 -0.303 1.00 39.31 66 GLU A CA 1
ATOM 476 C C . GLU A 1 66 ? 11.658 14.714 0.439 1.00 39.31 66 GLU A C 1
ATOM 478 O O . GLU A 1 66 ? 11.688 14.936 1.652 1.00 39.31 66 GLU A O 1
ATOM 483 N N . ARG A 1 67 ? 12.753 14.439 -0.271 1.00 40.31 67 ARG A N 1
ATOM 484 C CA . ARG A 1 67 ? 14.100 14.709 0.221 1.00 40.31 67 ARG A CA 1
ATOM 485 C C . ARG A 1 67 ? 14.453 16.149 -0.102 1.00 40.31 67 ARG A C 1
ATOM 487 O O . ARG A 1 67 ? 14.195 16.546 -1.259 1.00 40.31 67 ARG A O 1
#

Nearest PDB structures (foldseek):
  6yxx-assembly1_ED  TM=2.817E-01  e=5.281E+00  Trypanosoma brucei brucei
  7aoi-assembly1_XC  TM=2.841E-01  e=7.446E+00  Trypanosoma brucei
  6yxy-assembly1_ED  TM=2.910E-01  e=8.542E+00  Trypanosoma brucei brucei

Organism: NCBI:txid2585810

Sequence (67 aa):
PSVLGREGVTGGRRCWDVQVAPAGSWALGVARETPGSGGETPGSAGWELWSMGLCQGQFWALTSLER